Protein AF-A0A838GYP2-F1 (afdb_monomer)

Structure (mmCIF, N/CA/C/O backbone):
data_AF-A0A838GYP2-F1
#
_entry.id   AF-A0A838GYP2-F1
#
loop_
_atom_site.group_PDB
_atom_site.id
_atom_site.type_symbol
_atom_site.label_atom_id
_atom_site.label_alt_id
_atom_site.label_comp_id
_atom_site.label_asym_id
_atom_site.label_entity_id
_atom_site.label_seq_id
_atom_site.pdbx_PDB_ins_code
_atom_site.Cartn_x
_atom_site.Cartn_y
_atom_site.Cartn_z
_atom_site.occupancy
_atom_site.B_iso_or_equiv
_atom_site.auth_seq_id
_atom_site.auth_comp_id
_atom_site.auth_asym_id
_atom_site.auth_atom_id
_atom_site.pdbx_PDB_model_num
ATOM 1 N N . MET A 1 1 ? -10.300 -3.634 32.913 1.00 75.94 1 MET A N 1
ATOM 2 C CA . MET A 1 1 ? -10.121 -2.777 31.720 1.00 75.94 1 MET A CA 1
ATOM 3 C C . MET A 1 1 ? -10.251 -3.657 30.485 1.00 75.94 1 MET A C 1
ATOM 5 O O . MET A 1 1 ? -9.774 -4.783 30.547 1.00 75.94 1 MET A O 1
ATOM 9 N N . ARG A 1 2 ? -10.937 -3.213 29.424 1.00 90.88 2 ARG A N 1
ATOM 10 C CA . ARG A 1 2 ? -11.049 -3.959 28.157 1.00 90.88 2 ARG A CA 1
ATOM 11 C C . ARG A 1 2 ? -10.528 -3.086 27.017 1.00 90.88 2 ARG A C 1
ATOM 13 O O . ARG A 1 2 ? -10.852 -1.899 26.978 1.00 90.88 2 ARG A O 1
ATOM 20 N N . ALA A 1 3 ? -9.728 -3.669 26.133 1.00 95.00 3 ALA A N 1
ATOM 21 C CA . ALA A 1 3 ? -9.126 -2.981 24.998 1.00 95.00 3 ALA A CA 1
ATOM 22 C C . ALA A 1 3 ? -9.36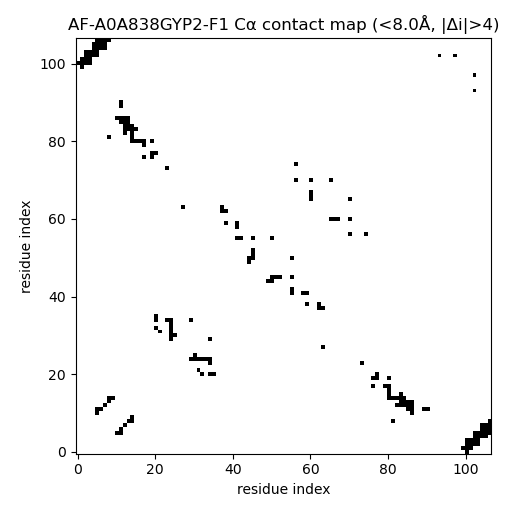7 -3.766 23.704 1.00 95.00 3 ALA A C 1
ATOM 24 O O . ALA A 1 3 ? -9.488 -4.991 23.743 1.00 95.00 3 ALA A O 1
ATOM 25 N N . VAL A 1 4 ? -9.440 -3.047 22.587 1.00 94.69 4 VAL A N 1
ATOM 26 C CA . VAL A 1 4 ? -9.516 -3.592 21.228 1.00 94.69 4 VAL A CA 1
ATOM 27 C C . VAL A 1 4 ? -8.338 -3.028 20.438 1.00 94.69 4 VAL A C 1
ATOM 29 O O . VAL A 1 4 ? -8.131 -1.813 20.423 1.00 94.69 4 VAL A O 1
ATOM 32 N N . LEU A 1 5 ? -7.568 -3.922 19.820 1.00 96.12 5 LEU A N 1
ATOM 33 C CA . LEU A 1 5 ? -6.442 -3.589 18.956 1.00 96.12 5 LEU A CA 1
ATOM 34 C C . LEU A 1 5 ? -6.853 -3.828 17.504 1.00 96.12 5 LEU A C 1
ATOM 36 O O . LEU A 1 5 ? -7.452 -4.862 17.207 1.00 96.12 5 LEU A O 1
ATOM 40 N N . LEU A 1 6 ? -6.573 -2.862 16.637 1.00 96.12 6 LEU A N 1
ATOM 41 C CA . LEU A 1 6 ? -7.036 -2.841 15.253 1.00 96.12 6 LEU A CA 1
ATOM 42 C C . LEU A 1 6 ? -5.838 -2.730 14.317 1.00 96.12 6 LEU A C 1
ATOM 44 O O . LEU A 1 6 ? -4.989 -1.865 14.519 1.00 96.12 6 LEU A O 1
ATOM 48 N N . ASP A 1 7 ? -5.806 -3.569 13.291 1.00 95.69 7 ASP A N 1
ATOM 49 C CA . ASP A 1 7 ? -4.969 -3.312 12.119 1.00 95.69 7 ASP A CA 1
ATOM 50 C C . ASP A 1 7 ? -5.623 -2.220 11.252 1.00 95.69 7 ASP A C 1
ATOM 52 O O . ASP A 1 7 ? -6.806 -1.901 11.425 1.00 95.69 7 ASP A O 1
ATOM 56 N N . ILE A 1 8 ? -4.868 -1.638 10.325 1.00 94.94 8 ILE A N 1
ATOM 57 C CA . ILE A 1 8 ? -5.408 -0.778 9.271 1.00 94.94 8 ILE A CA 1
ATOM 58 C C . ILE A 1 8 ? -5.778 -1.648 8.067 1.00 94.94 8 ILE A C 1
ATOM 60 O O . ILE A 1 8 ? -6.964 -1.748 7.736 1.00 94.94 8 ILE A O 1
ATOM 64 N N . GLY A 1 9 ? -4.786 -2.331 7.488 1.00 92.12 9 GLY A N 1
ATOM 65 C CA . GLY A 1 9 ? -4.905 -3.083 6.239 1.00 92.12 9 GLY A CA 1
ATOM 66 C C . GLY A 1 9 ? -5.937 -4.204 6.292 1.00 92.12 9 GLY A C 1
ATOM 67 O O . GLY A 1 9 ? -5.795 -5.171 7.037 1.00 92.12 9 GLY A O 1
ATOM 68 N N . GLY A 1 10 ? -6.995 -4.092 5.486 1.00 90.25 10 GLY A N 1
ATOM 69 C CA . GLY A 1 10 ? -8.072 -5.087 5.430 1.00 90.25 10 GLY A CA 1
ATOM 70 C C . GLY A 1 10 ? -8.980 -5.118 6.667 1.00 90.25 10 GLY A C 1
ATOM 71 O O . GLY A 1 10 ? -9.826 -6.008 6.772 1.00 90.25 10 GLY A O 1
ATOM 72 N N . VAL A 1 11 ? -8.818 -4.169 7.598 1.00 95.12 11 VAL A N 1
ATOM 73 C CA . VAL A 1 11 ? -9.642 -4.027 8.806 1.00 95.12 11 VAL A CA 1
ATOM 74 C C . VAL A 1 11 ? -10.321 -2.660 8.817 1.00 95.12 11 VAL A C 1
ATOM 76 O O . VAL A 1 11 ? -11.522 -2.578 8.547 1.00 95.12 11 VAL A O 1
ATOM 79 N N . LEU A 1 12 ? -9.574 -1.590 9.118 1.00 95.62 12 LEU A N 1
ATOM 80 C CA . LEU A 1 12 ? -10.099 -0.220 9.089 1.00 95.62 12 LEU A CA 1
ATOM 81 C C . LEU A 1 12 ? -10.223 0.308 7.663 1.00 95.62 12 LEU A C 1
ATOM 83 O O . LEU A 1 12 ? -11.119 1.108 7.396 1.00 95.62 12 LEU A O 1
ATOM 87 N N . GLU A 1 13 ? -9.363 -0.150 6.759 1.00 94.88 13 GLU A N 1
ATOM 88 C CA . GLU A 1 13 ? -9.466 0.130 5.334 1.00 94.88 13 GLU A CA 1
ATOM 89 C C . GLU A 1 13 ? -9.881 -1.125 4.558 1.00 94.88 13 GLU A C 1
ATOM 91 O O . GLU A 1 13 ? -9.454 -2.249 4.834 1.00 94.88 13 GLU A O 1
ATOM 96 N N . LEU A 1 14 ? -10.737 -0.920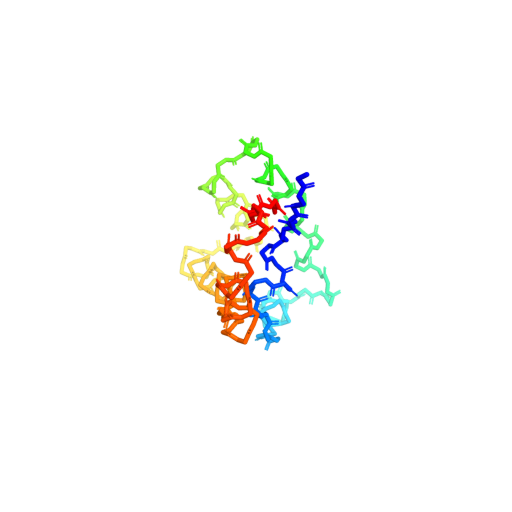 3.567 1.00 93.56 14 LEU A N 1
ATOM 97 C CA . LEU A 1 14 ? -11.083 -1.894 2.550 1.00 93.56 14 LEU A CA 1
ATOM 98 C C . LEU A 1 14 ? -10.186 -1.645 1.341 1.00 93.56 14 LEU A C 1
ATOM 100 O O . LEU A 1 14 ? -10.125 -0.518 0.849 1.00 93.56 14 LEU A O 1
ATOM 104 N N . THR A 1 15 ? -9.565 -2.701 0.821 1.00 89.75 15 THR A N 1
ATOM 105 C CA . THR A 1 15 ? -8.687 -2.657 -0.358 1.00 89.75 15 THR A CA 1
ATOM 106 C C . THR A 1 15 ? -9.305 -3.437 -1.527 1.00 89.75 15 THR A C 1
ATOM 108 O O . THR A 1 15 ? -8.913 -4.576 -1.803 1.00 89.75 15 THR A O 1
ATOM 111 N N . PRO A 1 16 ? -10.319 -2.877 -2.224 1.00 88.94 16 PRO A N 1
ATOM 112 C CA . PRO A 1 16 ? -10.834 -3.483 -3.445 1.00 88.94 16 PRO A CA 1
ATOM 113 C C . PRO A 1 16 ? -9.697 -3.765 -4.442 1.00 88.94 16 PRO A C 1
ATOM 115 O O . PRO A 1 16 ? -8.775 -2.953 -4.556 1.00 88.94 16 PRO A O 1
ATOM 118 N N . PRO A 1 17 ? -9.741 -4.884 -5.184 1.00 90.75 17 PRO A N 1
ATOM 119 C CA . PRO A 1 17 ? -8.741 -5.158 -6.208 1.00 90.75 17 PRO A CA 1
ATOM 120 C C . PRO A 1 17 ? -8.690 -4.032 -7.249 1.00 90.75 17 PRO A C 1
ATOM 122 O O . PRO A 1 17 ? -9.702 -3.716 -7.872 1.00 90.75 17 PRO A O 1
ATOM 125 N N . THR A 1 18 ? -7.509 -3.448 -7.455 1.00 93.81 18 THR A N 1
ATOM 126 C CA . THR A 1 18 ? -7.255 -2.469 -8.530 1.00 93.81 18 THR A CA 1
ATOM 127 C C . THR A 1 18 ? -6.560 -3.095 -9.739 1.00 93.81 18 THR A C 1
ATOM 129 O O . THR A 1 18 ? -6.470 -2.468 -10.789 1.00 93.81 18 THR A O 1
ATOM 132 N N . HIS A 1 19 ? -6.056 -4.325 -9.588 1.00 95.88 19 HIS A N 1
ATOM 133 C CA . HIS A 1 19 ? -5.228 -5.030 -10.572 1.00 95.88 19 HIS A CA 1
ATOM 134 C C . HIS A 1 19 ? -3.959 -4.273 -11.000 1.00 95.88 19 HIS A C 1
ATOM 136 O O . HIS A 1 19 ? -3.442 -4.470 -12.103 1.00 95.88 19 HIS A O 1
ATOM 142 N N . TRP A 1 20 ? -3.456 -3.378 -10.141 1.00 96.94 20 TRP A N 1
ATOM 143 C CA . TRP A 1 20 ? -2.286 -2.563 -10.460 1.00 96.94 20 TRP A CA 1
ATOM 144 C C . TRP A 1 20 ? -1.043 -3.417 -10.733 1.00 96.94 20 TRP A C 1
ATOM 146 O O . TRP A 1 20 ? -0.296 -3.140 -11.669 1.00 96.94 20 TRP A O 1
ATOM 156 N N . ALA A 1 21 ? -0.839 -4.487 -9.962 1.00 97.00 21 ALA A N 1
ATOM 157 C CA . ALA A 1 21 ? 0.315 -5.355 -10.137 1.00 97.00 21 ALA A CA 1
ATOM 158 C C . ALA A 1 21 ? 0.275 -6.051 -11.503 1.00 97.00 21 ALA A C 1
ATOM 160 O O . ALA A 1 21 ? 1.263 -6.028 -12.228 1.00 97.00 21 ALA A O 1
ATOM 161 N N . GLU A 1 22 ? -0.879 -6.582 -11.902 1.00 97.94 22 GLU A N 1
ATOM 162 C CA . GLU A 1 22 ? -1.078 -7.230 -13.198 1.00 97.94 22 GLU A CA 1
ATOM 163 C C . GLU A 1 22 ? -0.915 -6.242 -14.364 1.00 97.94 22 GLU A C 1
ATOM 165 O O . GLU A 1 22 ? -0.313 -6.587 -15.384 1.00 97.94 22 GLU A O 1
ATOM 170 N N . LYS A 1 23 ? -1.394 -4.997 -14.207 1.00 97.94 23 LYS A N 1
ATOM 171 C CA . LYS A 1 23 ? -1.177 -3.901 -15.171 1.00 97.94 23 LYS A CA 1
ATOM 172 C C . LYS A 1 23 ? 0.320 -3.671 -15.402 1.00 97.94 23 LYS A C 1
ATOM 174 O O . LYS A 1 23 ? 0.763 -3.610 -16.551 1.00 97.94 23 LYS A O 1
ATOM 179 N N . TRP A 1 24 ? 1.098 -3.559 -14.328 1.00 98.31 24 TRP A N 1
ATOM 180 C CA . TRP A 1 24 ? 2.536 -3.298 -14.405 1.00 98.31 24 TRP A CA 1
ATOM 181 C C . TRP A 1 24 ? 3.342 -4.511 -14.858 1.00 98.31 24 TRP A C 1
ATOM 183 O O . TRP A 1 24 ? 4.271 -4.357 -15.646 1.00 98.31 24 TRP A O 1
ATOM 193 N N . GLU A 1 25 ? 2.955 -5.721 -14.463 1.00 98.56 25 GLU A N 1
ATOM 194 C CA . GLU A 1 25 ? 3.557 -6.952 -14.975 1.00 98.56 25 GLU A CA 1
ATOM 195 C C . GLU A 1 25 ? 3.383 -7.061 -16.491 1.00 98.56 25 GLU A C 1
ATOM 197 O O . GLU A 1 25 ? 4.362 -7.283 -17.203 1.00 98.56 25 GLU A O 1
ATOM 202 N N . ALA A 1 26 ? 2.179 -6.800 -17.008 1.00 98.31 26 ALA A N 1
ATOM 203 C CA . ALA A 1 26 ? 1.924 -6.787 -18.445 1.00 98.31 26 ALA A CA 1
ATOM 204 C C . ALA A 1 26 ? 2.726 -5.694 -19.173 1.00 98.31 26 ALA A C 1
ATOM 206 O O . ALA A 1 26 ? 3.323 -5.966 -20.216 1.00 98.31 26 ALA A O 1
ATOM 207 N N . ARG A 1 27 ? 2.778 -4.473 -18.622 1.00 97.88 27 ARG A N 1
ATOM 208 C CA . ARG A 1 27 ? 3.522 -3.341 -19.208 1.00 97.88 27 ARG A CA 1
ATOM 209 C C . ARG A 1 27 ? 5.028 -3.598 -19.270 1.00 97.88 27 ARG A C 1
ATOM 211 O O . ARG A 1 27 ? 5.667 -3.207 -20.241 1.00 97.88 27 ARG A O 1
ATOM 218 N N . LEU A 1 28 ? 5.579 -4.258 -18.255 1.00 97.88 28 LEU A N 1
ATOM 219 C CA . LEU A 1 28 ? 7.010 -4.545 -18.128 1.00 97.88 28 LEU A CA 1
ATOM 220 C C . LEU A 1 28 ? 7.415 -5.900 -18.733 1.00 97.88 28 LEU A C 1
ATOM 222 O O . LEU A 1 28 ? 8.592 -6.252 -18.711 1.00 97.88 28 LEU A O 1
ATOM 226 N N . GLY A 1 29 ? 6.463 -6.672 -19.268 1.00 98.06 29 GLY A N 1
ATOM 227 C CA . GLY A 1 29 ? 6.725 -8.009 -19.809 1.00 98.06 29 GLY A CA 1
ATOM 228 C C . GLY A 1 29 ? 7.147 -9.029 -18.745 1.00 98.06 29 GLY A C 1
ATOM 229 O O . GLY A 1 29 ? 7.888 -9.966 -19.045 1.00 98.06 29 GLY A O 1
ATOM 230 N N . LEU A 1 30 ? 6.707 -8.844 -17.500 1.00 98.12 30 LEU A N 1
ATOM 231 C CA . LEU A 1 30 ? 6.982 -9.747 -16.388 1.00 98.12 30 LEU A CA 1
ATOM 232 C C . LEU A 1 30 ? 5.982 -10.907 -16.373 1.00 98.12 30 LEU A C 1
ATOM 234 O O . LEU A 1 30 ? 4.817 -10.771 -16.744 1.00 98.12 30 LEU A O 1
ATOM 238 N N . ASN A 1 31 ? 6.437 -12.059 -15.884 1.00 97.81 31 ASN A N 1
ATOM 239 C CA . ASN A 1 31 ? 5.535 -13.155 -15.543 1.00 97.81 31 ASN A CA 1
ATOM 240 C C . ASN A 1 31 ? 4.655 -12.769 -14.347 1.00 97.81 31 ASN A C 1
ATOM 242 O O . ASN A 1 31 ? 5.053 -11.939 -13.529 1.00 97.81 31 ASN A O 1
ATOM 246 N N . ALA A 1 32 ? 3.514 -13.446 -14.204 1.00 97.44 32 ALA A N 1
ATOM 247 C CA . ALA A 1 32 ? 2.625 -13.267 -13.060 1.00 97.44 32 ALA A CA 1
ATOM 248 C C . ALA A 1 32 ? 3.381 -13.409 -11.723 1.00 97.44 32 ALA A C 1
ATOM 250 O O . ALA A 1 32 ? 4.068 -14.408 -11.484 1.00 97.44 32 ALA A O 1
ATOM 251 N N . GLY A 1 33 ? 3.258 -12.407 -10.854 1.00 97.50 33 GLY A N 1
ATOM 252 C CA . GLY A 1 33 ? 3.969 -12.303 -9.576 1.00 97.50 33 GLY A CA 1
ATOM 253 C C . GLY A 1 33 ? 5.410 -11.784 -9.673 1.00 97.50 33 GLY A C 1
ATOM 254 O O . GLY A 1 33 ? 6.062 -11.614 -8.638 1.00 97.50 33 GLY A O 1
ATOM 255 N N . GLY A 1 34 ? 5.925 -11.533 -10.878 1.00 98.25 34 GLY A N 1
ATOM 256 C CA . GLY A 1 34 ? 7.281 -11.045 -11.118 1.00 98.25 34 GLY A CA 1
ATOM 257 C C . GLY A 1 34 ? 7.520 -9.659 -10.527 1.00 98.25 34 GLY A C 1
ATOM 258 O O . GLY A 1 34 ? 8.576 -9.431 -9.937 1.00 98.25 34 GLY A O 1
ATOM 259 N N . LEU A 1 35 ? 6.525 -8.766 -10.577 1.00 98.19 35 LEU A N 1
ATOM 260 C CA . LEU A 1 35 ? 6.645 -7.435 -9.975 1.00 98.19 35 LEU A CA 1
ATOM 261 C C . LEU A 1 35 ? 6.889 -7.558 -8.471 1.00 98.19 35 LEU A C 1
ATOM 263 O O . LEU A 1 35 ? 7.851 -7.005 -7.941 1.00 98.19 35 LEU A O 1
ATOM 267 N N . ARG A 1 36 ? 6.074 -8.370 -7.789 1.00 96.81 36 ARG A N 1
ATOM 268 C CA . ARG A 1 36 ? 6.205 -8.617 -6.348 1.00 96.81 36 ARG A CA 1
ATOM 269 C C . ARG A 1 36 ? 7.564 -9.211 -5.981 1.00 96.81 36 ARG A C 1
ATOM 271 O O . ARG A 1 36 ? 8.117 -8.843 -4.946 1.00 96.81 36 ARG A O 1
ATOM 278 N N . GLN A 1 37 ? 8.090 -10.127 -6.791 1.00 98.19 37 GLN A N 1
ATOM 279 C CA . GLN A 1 37 ? 9.400 -10.739 -6.547 1.00 98.19 37 GLN A CA 1
ATOM 280 C C . GLN A 1 37 ? 10.530 -9.705 -6.576 1.00 98.19 37 GLN A C 1
ATOM 282 O O . GLN A 1 37 ? 11.417 -9.765 -5.727 1.00 98.19 37 GLN A O 1
ATOM 287 N N . ILE A 1 38 ? 10.469 -8.746 -7.503 1.00 98.25 38 ILE A N 1
ATOM 288 C CA . ILE A 1 38 ? 11.466 -7.676 -7.631 1.00 98.25 38 ILE A CA 1
ATOM 289 C C . ILE A 1 38 ? 11.349 -6.687 -6.467 1.00 98.25 38 ILE A C 1
ATOM 291 O O . ILE A 1 38 ? 12.344 -6.374 -5.816 1.00 98.25 38 ILE A O 1
ATOM 295 N N . VAL A 1 39 ? 10.136 -6.205 -6.177 1.00 97.75 39 VAL A N 1
ATOM 296 C CA . VAL A 1 39 ? 9.954 -5.074 -5.252 1.00 97.75 39 VAL A CA 1
ATOM 297 C C . VAL A 1 39 ? 9.930 -5.478 -3.779 1.00 97.75 39 VAL A C 1
ATOM 299 O O . VAL A 1 39 ? 10.320 -4.694 -2.918 1.00 97.75 39 VAL A O 1
ATOM 302 N N . SER A 1 40 ? 9.529 -6.710 -3.447 1.00 97.12 40 SER A N 1
ATOM 303 C CA . SER A 1 40 ? 9.419 -7.147 -2.049 1.00 97.12 40 SER A CA 1
ATOM 304 C C . SER A 1 40 ? 10.700 -6.949 -1.222 1.00 97.12 40 SER A C 1
ATOM 306 O O . SER A 1 40 ? 10.578 -6.381 -0.135 1.00 97.12 40 SER A O 1
ATOM 308 N N . PRO A 1 41 ? 11.908 -7.359 -1.658 1.00 97.94 41 PRO A N 1
ATOM 309 C CA . PRO A 1 41 ? 13.123 -7.117 -0.875 1.00 97.94 41 PRO A CA 1
ATOM 310 C C . PRO A 1 41 ? 13.451 -5.626 -0.708 1.00 97.94 41 PRO A C 1
ATOM 312 O O . PRO A 1 41 ? 14.046 -5.253 0.300 1.00 97.94 41 PRO A O 1
ATOM 315 N N . ILE A 1 42 ? 13.037 -4.777 -1.654 1.00 98.25 42 ILE A N 1
ATOM 316 C CA . ILE A 1 42 ? 13.250 -3.323 -1.621 1.00 98.25 42 ILE A CA 1
ATOM 317 C C . ILE A 1 42 ? 12.309 -2.667 -0.603 1.00 98.25 42 ILE A C 1
ATOM 319 O O . ILE A 1 42 ? 12.708 -1.756 0.115 1.00 98.25 42 ILE A O 1
ATOM 323 N N . TRP A 1 43 ? 11.064 -3.142 -0.516 1.00 97.38 43 TRP A N 1
ATOM 324 C CA . TRP A 1 43 ? 10.010 -2.515 0.289 1.00 97.38 43 TRP A CA 1
ATOM 325 C C . TRP A 1 43 ? 9.999 -2.994 1.744 1.00 97.38 43 TRP A C 1
ATOM 327 O O . TRP A 1 43 ? 9.574 -2.260 2.634 1.00 97.38 43 TRP A O 1
ATOM 337 N N . GLN A 1 44 ? 10.486 -4.211 2.014 1.00 97.12 44 GLN A N 1
ATOM 338 C CA . GLN A 1 44 ? 10.506 -4.801 3.361 1.00 97.12 44 GLN A CA 1
ATOM 339 C C . GLN A 1 44 ? 11.142 -3.899 4.438 1.00 97.12 44 GLN A C 1
ATOM 341 O O . GLN A 1 44 ? 10.531 -3.754 5.499 1.00 97.12 44 GLN A O 1
ATOM 346 N N . PRO A 1 45 ? 12.295 -3.238 4.206 1.00 97.62 45 PRO A N 1
ATOM 347 C CA . PRO A 1 45 ? 12.878 -2.307 5.177 1.00 97.62 45 PRO A CA 1
ATOM 348 C C . PRO A 1 45 ? 11.981 -1.107 5.521 1.00 97.62 45 PRO A C 1
ATOM 350 O O . PRO A 1 45 ? 12.082 -0.567 6.621 1.00 97.62 45 PRO A O 1
ATOM 353 N N . GLY A 1 46 ? 11.076 -0.704 4.622 1.00 95.81 46 GLY A N 1
ATOM 354 C CA . GLY A 1 46 ? 10.128 0.387 4.870 1.00 95.81 46 GLY A CA 1
ATOM 355 C C . GLY A 1 46 ? 9.172 0.096 6.025 1.00 95.81 46 GLY A C 1
ATOM 356 O O . GLY A 1 46 ? 8.816 0.999 6.776 1.00 95.81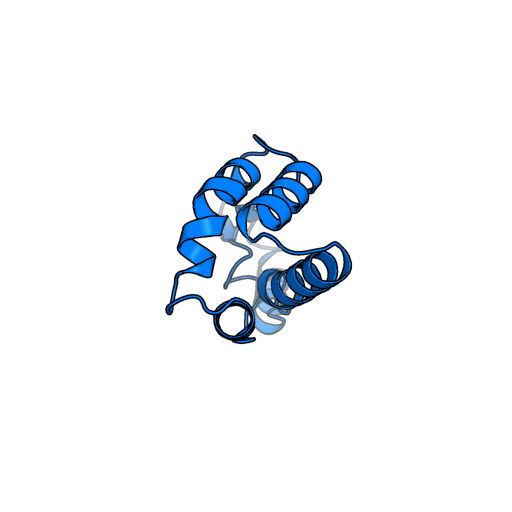 46 GLY A O 1
ATOM 357 N N . ARG A 1 47 ? 8.840 -1.182 6.253 1.00 93.19 47 ARG A N 1
ATOM 358 C CA . ARG A 1 47 ? 7.917 -1.615 7.318 1.00 93.19 47 ARG A CA 1
ATOM 359 C C . ARG A 1 47 ? 8.430 -1.332 8.728 1.00 93.19 47 ARG A C 1
ATOM 361 O O . ARG A 1 47 ? 7.644 -1.252 9.661 1.00 93.19 47 ARG A O 1
ATOM 368 N N . THR A 1 48 ? 9.745 -1.226 8.893 1.00 95.75 48 THR A N 1
ATOM 369 C CA . THR A 1 48 ? 10.395 -0.957 10.184 1.00 95.75 48 THR A CA 1
ATOM 370 C C . THR A 1 48 ? 11.035 0.428 10.238 1.00 95.75 48 THR A C 1
ATOM 372 O O . THR A 1 48 ? 11.710 0.749 11.214 1.00 95.75 48 THR A O 1
ATOM 375 N N . GLY A 1 49 ? 10.860 1.245 9.192 1.00 96.50 49 GLY A N 1
ATOM 376 C CA . GLY A 1 49 ? 11.551 2.526 9.042 1.00 96.50 49 GLY A CA 1
ATOM 377 C C . GLY A 1 49 ? 13.055 2.395 8.775 1.00 96.50 49 GLY A C 1
ATOM 378 O O . GLY A 1 49 ? 13.784 3.373 8.910 1.00 96.50 49 GLY A O 1
ATOM 379 N N . ALA A 1 50 ? 13.538 1.206 8.400 1.00 97.75 50 ALA A N 1
ATOM 380 C CA . ALA A 1 50 ? 14.944 0.968 8.071 1.00 97.75 50 ALA A CA 1
ATOM 381 C C . ALA A 1 50 ? 15.349 1.524 6.690 1.00 97.75 50 ALA A C 1
ATOM 383 O O . ALA A 1 50 ? 16.539 1.589 6.388 1.00 97.75 50 ALA A O 1
ATOM 384 N N . ALA A 1 51 ? 14.380 1.936 5.868 1.00 97.94 51 ALA A N 1
ATOM 385 C CA . ALA A 1 51 ? 14.590 2.702 4.643 1.00 97.94 51 ALA A CA 1
ATOM 386 C C . ALA A 1 51 ? 13.551 3.825 4.531 1.00 97.94 51 ALA A C 1
ATOM 388 O O . ALA A 1 51 ? 12.418 3.677 4.996 1.00 97.94 51 ALA A O 1
ATOM 389 N N . SER A 1 52 ? 13.938 4.940 3.906 1.00 98.12 52 SER A N 1
ATOM 390 C CA . SER A 1 52 ? 13.010 6.028 3.593 1.00 98.12 52 SER A CA 1
ATOM 391 C C . SER A 1 52 ? 12.138 5.676 2.384 1.00 98.12 52 SER A C 1
ATOM 393 O O . SER A 1 52 ? 12.557 4.899 1.525 1.00 98.12 52 SER A O 1
ATOM 395 N N . LEU A 1 53 ? 10.948 6.279 2.281 1.00 97.19 53 LEU A N 1
ATOM 396 C CA . LEU A 1 53 ? 10.097 6.116 1.097 1.00 97.19 53 LEU A CA 1
ATOM 397 C C . LEU A 1 53 ? 10.840 6.536 -0.181 1.00 97.19 53 LEU A C 1
ATOM 399 O O . LEU A 1 53 ? 10.854 5.779 -1.139 1.00 97.19 53 LEU A O 1
ATOM 403 N N . ALA A 1 54 ? 11.560 7.660 -0.158 1.00 97.69 54 ALA A N 1
ATOM 404 C CA . ALA A 1 54 ? 12.323 8.134 -1.313 1.00 97.69 54 ALA A CA 1
ATOM 405 C C . ALA A 1 54 ? 13.415 7.143 -1.773 1.00 97.69 54 ALA A C 1
ATOM 407 O O . ALA A 1 54 ? 13.664 6.997 -2.970 1.00 97.69 54 ALA A O 1
ATOM 408 N N . ASP A 1 55 ? 14.072 6.439 -0.842 1.00 98.19 55 ASP A N 1
ATOM 409 C CA . ASP A 1 55 ? 15.033 5.386 -1.200 1.00 98.19 55 ASP A CA 1
ATOM 410 C C . ASP A 1 55 ? 14.336 4.169 -1.809 1.00 98.19 55 ASP A C 1
ATOM 412 O O . ASP A 1 55 ? 14.847 3.580 -2.761 1.00 98.19 55 ASP A O 1
ATOM 416 N N . ILE A 1 56 ? 13.166 3.804 -1.281 1.00 98.44 56 ILE A N 1
ATOM 417 C CA . ILE A 1 56 ? 12.344 2.714 -1.808 1.00 98.44 56 ILE A CA 1
ATOM 418 C C . ILE A 1 56 ? 11.866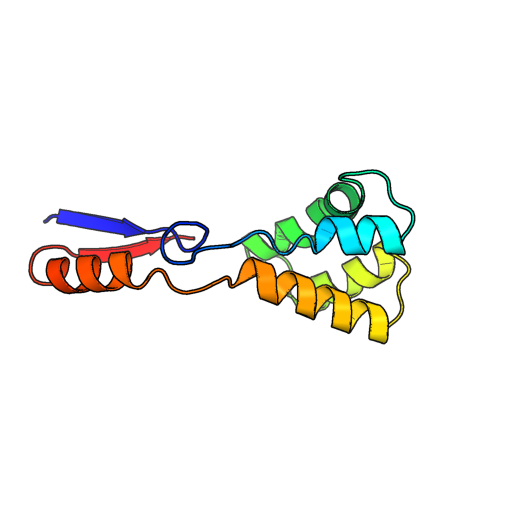 3.046 -3.226 1.00 98.44 56 ILE A C 1
ATOM 420 O O . ILE A 1 56 ? 12.000 2.206 -4.115 1.00 98.44 56 ILE A O 1
ATOM 424 N N . GLU A 1 57 ? 11.358 4.256 -3.454 1.00 98.06 57 GLU A N 1
ATOM 425 C CA . GLU A 1 57 ? 10.914 4.757 -4.759 1.00 98.06 57 GLU A CA 1
ATOM 426 C C . GLU A 1 57 ? 12.045 4.692 -5.784 1.00 98.06 57 GLU A C 1
ATOM 428 O O . GLU A 1 57 ? 11.905 4.053 -6.831 1.00 98.06 57 GLU A O 1
ATOM 433 N N . ARG A 1 58 ? 13.209 5.252 -5.436 1.00 98.25 58 ARG A N 1
ATOM 434 C CA . ARG A 1 58 ? 14.397 5.249 -6.295 1.00 98.25 58 ARG A CA 1
ATOM 435 C C . ARG A 1 58 ? 14.862 3.832 -6.636 1.00 98.25 58 ARG A C 1
ATOM 437 O O . ARG A 1 58 ? 15.013 3.510 -7.811 1.00 98.25 58 ARG A O 1
ATOM 444 N N . HIS A 1 59 ? 15.060 2.973 -5.635 1.00 98.50 59 HIS A N 1
ATOM 445 C CA . HIS A 1 59 ? 15.526 1.602 -5.871 1.00 98.50 59 HIS A CA 1
ATOM 446 C C . HIS A 1 59 ? 14.495 0.761 -6.637 1.00 98.50 59 HIS A C 1
ATOM 448 O O . HIS A 1 59 ? 14.876 -0.130 -7.392 1.00 98.50 59 HIS A O 1
ATOM 454 N N . THR A 1 60 ? 13.198 1.040 -6.477 1.00 98.50 60 THR A N 1
ATOM 455 C CA . THR A 1 60 ? 12.137 0.386 -7.257 1.00 98.50 60 THR A CA 1
ATOM 456 C C . THR A 1 60 ? 12.240 0.761 -8.732 1.00 98.50 60 THR A C 1
ATOM 458 O O . THR A 1 60 ? 12.232 -0.129 -9.582 1.00 98.50 60 THR A O 1
ATOM 461 N N . ALA A 1 61 ? 12.403 2.051 -9.045 1.00 98.38 61 ALA A N 1
ATOM 462 C CA . ALA A 1 61 ? 12.565 2.510 -10.422 1.00 98.38 61 ALA A CA 1
ATOM 463 C C . ALA A 1 61 ? 13.821 1.915 -11.084 1.00 98.38 61 ALA A C 1
ATOM 465 O O . ALA A 1 61 ? 13.751 1.409 -12.205 1.00 98.38 61 ALA A O 1
ATOM 466 N N . GLU A 1 62 ? 14.947 1.898 -10.363 1.00 98.50 62 GLU A N 1
ATOM 467 C CA . GLU A 1 62 ? 16.200 1.279 -10.813 1.00 98.50 62 GLU A CA 1
ATOM 468 C C . GLU A 1 62 ? 16.040 -0.226 -11.077 1.00 98.50 62 GLU A C 1
ATOM 470 O O . GLU A 1 62 ? 16.467 -0.716 -12.122 1.00 98.50 62 GLU A O 1
ATOM 475 N N . ALA A 1 63 ? 15.395 -0.961 -10.165 1.00 98.38 63 ALA A N 1
ATOM 476 C CA . ALA A 1 63 ? 15.214 -2.408 -10.284 1.00 98.38 63 ALA A CA 1
ATOM 477 C C . ALA A 1 63 ? 14.247 -2.811 -11.408 1.00 98.38 63 ALA A C 1
ATOM 479 O O . ALA A 1 63 ? 14.407 -3.880 -11.997 1.00 98.38 63 ALA A O 1
ATOM 480 N N . LEU A 1 64 ? 13.255 -1.970 -11.707 1.00 98.06 64 LEU A N 1
ATOM 481 C CA . LEU A 1 64 ? 12.305 -2.186 -12.802 1.00 98.06 64 LEU A CA 1
ATOM 482 C C . LEU A 1 64 ? 12.792 -1.605 -14.139 1.00 98.06 64 LEU A C 1
ATOM 484 O O . LEU A 1 64 ? 12.192 -1.889 -15.172 1.00 98.06 64 LEU A O 1
ATOM 488 N N . GLY A 1 65 ? 13.870 -0.813 -14.137 1.00 97.88 65 GLY A N 1
ATOM 489 C CA . GLY A 1 65 ? 14.406 -0.171 -15.337 1.00 97.88 65 GLY A CA 1
ATOM 490 C C . GLY A 1 65 ? 13.464 0.873 -15.945 1.00 97.88 65 GLY A C 1
ATOM 491 O O . GLY A 1 65 ? 13.469 1.056 -17.163 1.00 97.88 65 GLY A O 1
ATOM 492 N N . ILE A 1 66 ? 12.645 1.532 -15.120 1.00 98.25 66 ILE A N 1
ATOM 493 C CA . ILE A 1 66 ? 11.623 2.493 -15.561 1.00 98.25 66 ILE A CA 1
ATOM 494 C C . ILE A 1 66 ? 12.078 3.946 -15.389 1.00 98.25 66 ILE A C 1
ATOM 496 O O . ILE A 1 66 ? 12.889 4.273 -14.523 1.00 98.25 66 ILE A O 1
ATOM 500 N N . GLY A 1 67 ? 11.548 4.831 -16.236 1.00 97.81 67 GLY A N 1
ATOM 501 C CA . GLY A 1 67 ? 11.785 6.274 -16.150 1.00 97.81 67 GLY A CA 1
ATOM 502 C C . GLY A 1 67 ? 10.886 6.971 -15.124 1.00 97.81 67 GLY A C 1
ATOM 503 O O . GLY A 1 67 ? 9.950 6.377 -14.599 1.00 97.81 67 GLY A O 1
ATOM 504 N N . ALA A 1 68 ? 11.134 8.263 -14.884 1.00 96.12 68 ALA A N 1
ATOM 505 C CA . ALA A 1 68 ? 10.416 9.050 -13.873 1.00 96.12 68 ALA A CA 1
ATOM 506 C C . ALA A 1 68 ? 8.887 9.052 -14.061 1.00 96.12 68 ALA A C 1
ATOM 508 O O . ALA A 1 68 ? 8.168 8.785 -13.112 1.00 96.12 68 ALA A O 1
ATOM 509 N N . ALA A 1 69 ? 8.395 9.262 -15.287 1.00 97.44 69 ALA A N 1
ATOM 510 C CA . ALA A 1 69 ? 6.952 9.280 -15.552 1.00 97.44 69 ALA A CA 1
ATOM 511 C C . ALA A 1 69 ? 6.270 7.930 -15.258 1.00 97.44 69 ALA A C 1
ATOM 513 O O . ALA A 1 69 ? 5.176 7.896 -14.706 1.00 97.44 69 ALA A O 1
ATOM 514 N N . ASP A 1 70 ? 6.934 6.823 -15.600 1.00 97.94 70 ASP A N 1
ATOM 515 C CA . ASP A 1 70 ? 6.438 5.481 -15.290 1.00 97.94 70 ASP A CA 1
ATOM 516 C C . ASP A 1 70 ? 6.520 5.201 -13.782 1.00 97.94 70 ASP A C 1
ATOM 518 O O . ASP A 1 70 ? 5.634 4.564 -13.223 1.00 97.94 70 ASP A O 1
ATOM 522 N N . SER A 1 71 ? 7.563 5.694 -13.108 1.00 97.88 71 SER A N 1
ATOM 523 C CA . SER A 1 71 ? 7.690 5.597 -11.653 1.00 97.88 71 SER A CA 1
ATOM 524 C C . SER A 1 71 ? 6.550 6.332 -10.948 1.00 97.88 71 SER A C 1
ATOM 526 O O . SER A 1 71 ? 5.923 5.751 -10.070 1.00 97.88 71 SER A O 1
ATOM 528 N N . ASP A 1 72 ? 6.247 7.568 -11.344 1.00 98.19 72 ASP A N 1
ATOM 529 C CA . ASP A 1 72 ? 5.154 8.349 -10.755 1.00 98.19 72 ASP A CA 1
ATOM 530 C C . ASP A 1 72 ? 3.810 7.613 -10.912 1.00 98.19 72 ASP A C 1
ATOM 532 O O . ASP A 1 72 ? 3.083 7.427 -9.938 1.00 98.19 72 ASP A O 1
ATOM 536 N N . GLU A 1 73 ? 3.525 7.086 -12.109 1.00 98.44 73 GLU A N 1
ATOM 537 C CA . GLU A 1 73 ? 2.301 6.314 -12.366 1.00 98.44 73 GLU A CA 1
ATOM 538 C C . GLU A 1 73 ? 2.249 5.001 -11.556 1.00 98.44 73 GLU A C 1
ATOM 540 O O . GLU A 1 73 ? 1.185 4.610 -11.073 1.00 98.44 73 GLU A O 1
ATOM 545 N N . LEU A 1 74 ? 3.386 4.318 -11.377 1.00 98.25 74 LEU A N 1
ATOM 546 C CA . LEU A 1 74 ? 3.481 3.106 -10.556 1.00 98.25 74 LEU A CA 1
ATOM 547 C C . LEU A 1 74 ? 3.114 3.400 -9.100 1.00 98.25 74 LEU A C 1
ATOM 549 O O . LEU A 1 74 ? 2.368 2.630 -8.489 1.00 98.25 74 LEU A O 1
ATOM 553 N N . TRP A 1 75 ? 3.641 4.492 -8.544 1.00 98.06 75 TRP A N 1
ATOM 554 C CA . TRP A 1 75 ? 3.362 4.890 -7.168 1.00 98.06 75 TRP A CA 1
ATOM 555 C C . TRP A 1 75 ? 1.916 5.342 -6.995 1.00 98.06 75 TRP A C 1
ATOM 557 O O . TRP A 1 75 ? 1.296 4.935 -6.016 1.00 98.06 75 TRP A O 1
ATOM 567 N N . ASP A 1 76 ? 1.345 6.075 -7.951 1.00 97.62 76 ASP A N 1
ATOM 568 C CA . ASP A 1 76 ? -0.075 6.445 -7.935 1.00 97.62 76 ASP A CA 1
ATOM 569 C C . ASP A 1 76 ? -0.988 5.208 -7.922 1.00 97.62 76 ASP A C 1
ATOM 571 O O . ASP A 1 76 ? -1.872 5.093 -7.067 1.00 97.62 76 ASP A O 1
ATOM 575 N N . ASP A 1 77 ? -0.749 4.245 -8.819 1.00 97.44 77 ASP A N 1
ATOM 576 C CA . ASP A 1 77 ? -1.528 3.003 -8.879 1.00 97.44 77 ASP A CA 1
ATOM 577 C C . ASP A 1 77 ? -1.383 2.170 -7.589 1.00 97.44 77 ASP A C 1
ATOM 579 O O . ASP A 1 77 ? -2.360 1.605 -7.081 1.00 97.44 77 ASP A O 1
ATOM 583 N N . MET A 1 78 ? -0.160 2.084 -7.051 1.00 96.31 78 MET A N 1
ATOM 584 C CA . MET A 1 78 ? 0.131 1.356 -5.817 1.00 96.31 78 MET A CA 1
ATOM 585 C C . MET A 1 78 ? -0.541 2.019 -4.614 1.00 96.31 78 MET A C 1
ATOM 587 O O . MET A 1 78 ? -1.209 1.327 -3.846 1.00 96.31 78 MET A O 1
ATOM 591 N N . TRP A 1 79 ? -0.426 3.342 -4.459 1.00 95.25 79 TRP A N 1
ATOM 592 C CA . TRP A 1 79 ? -1.033 4.082 -3.350 1.00 95.25 79 TRP A CA 1
ATOM 593 C C . TRP A 1 79 ? -2.557 4.036 -3.393 1.00 95.25 79 TRP A C 1
ATOM 595 O O . TRP A 1 79 ? -3.182 3.876 -2.344 1.00 95.25 79 TRP A O 1
ATOM 605 N N . ALA A 1 80 ? -3.154 4.103 -4.587 1.00 93.50 80 ALA A N 1
ATOM 606 C CA . ALA A 1 80 ? -4.595 3.944 -4.762 1.00 93.50 80 ALA A CA 1
ATOM 607 C C . ALA A 1 80 ? -5.094 2.585 -4.242 1.00 93.50 80 ALA A C 1
ATOM 609 O O . ALA A 1 80 ? -6.178 2.501 -3.665 1.00 93.50 80 ALA A O 1
ATOM 610 N N . TRP A 1 81 ? -4.300 1.525 -4.409 1.00 93.44 81 TRP A N 1
ATOM 611 C CA . TRP A 1 81 ? -4.596 0.215 -3.832 1.00 93.44 81 TRP A CA 1
ATOM 612 C C . TRP A 1 81 ? -4.286 0.134 -2.333 1.00 93.44 81 TRP A C 1
ATOM 614 O O . TRP A 1 81 ? -5.111 -0.369 -1.574 1.00 93.44 81 TRP A O 1
ATOM 624 N N . TYR A 1 82 ? -3.113 0.614 -1.913 1.00 91.44 82 TYR A N 1
ATOM 625 C CA . TYR A 1 82 ? -2.601 0.454 -0.553 1.00 91.44 82 TYR A CA 1
ATOM 626 C C . TYR A 1 82 ? -3.430 1.215 0.482 1.00 91.44 82 TYR A C 1
ATOM 628 O O . TYR A 1 82 ? -3.741 0.649 1.516 1.00 91.44 82 TYR A O 1
ATOM 636 N N . VAL A 1 83 ? -3.816 2.466 0.202 1.00 91.62 83 VAL A N 1
ATOM 637 C CA . VAL A 1 83 ? -4.625 3.287 1.131 1.00 91.62 83 VAL A CA 1
ATOM 638 C C . VAL A 1 83 ? -6.083 2.820 1.181 1.00 91.62 83 VAL A C 1
ATOM 640 O O . VAL A 1 83 ? -6.795 3.053 2.156 1.00 91.62 83 VAL A O 1
ATOM 643 N N . GLY A 1 84 ? -6.556 2.182 0.107 1.00 91.44 84 GLY A N 1
ATOM 644 C CA . GLY A 1 84 ? -7.919 1.683 0.016 1.00 91.44 84 GLY A CA 1
ATOM 645 C C . GLY A 1 84 ? -8.985 2.745 0.316 1.00 91.44 84 GLY A C 1
ATOM 646 O O . GLY A 1 84 ? -8.881 3.916 -0.051 1.00 91.44 84 GLY A O 1
ATOM 647 N N . THR A 1 85 ? -10.060 2.312 0.971 1.00 93.94 85 THR A N 1
ATOM 648 C CA . THR A 1 85 ? -11.184 3.159 1.393 1.00 93.94 85 THR A CA 1
ATOM 649 C C . THR A 1 85 ? -11.574 2.857 2.832 1.00 93.94 85 THR A C 1
ATOM 651 O O . THR A 1 85 ? -11.504 1.714 3.271 1.00 93.94 85 THR A O 1
ATOM 654 N N . LEU A 1 86 ? -12.023 3.863 3.578 1.00 95.50 86 LEU A N 1
ATOM 655 C CA . LEU A 1 86 ? -12.434 3.686 4.970 1.00 95.50 86 LEU A CA 1
ATOM 656 C C . LEU A 1 86 ? -13.637 2.734 5.103 1.00 95.50 86 LEU A C 1
ATOM 658 O O . LEU A 1 86 ? -14.678 2.925 4.471 1.00 95.50 86 LEU A O 1
ATOM 662 N N . ASN A 1 87 ? -13.533 1.764 6.011 1.00 96.69 87 ASN A N 1
ATOM 663 C CA . ASN A 1 87 ? -14.652 0.931 6.433 1.00 96.69 87 ASN A CA 1
ATOM 664 C C . ASN A 1 87 ? -15.570 1.712 7.391 1.00 96.69 87 ASN A C 1
ATOM 666 O O . ASN A 1 87 ? -15.416 1.666 8.614 1.00 96.69 87 ASN A O 1
ATOM 670 N N . HIS A 1 88 ? -16.523 2.453 6.824 1.00 97.00 88 HIS A N 1
ATOM 671 C CA . HIS A 1 88 ? -17.442 3.302 7.588 1.00 97.00 88 HIS A CA 1
ATOM 672 C C . HIS A 1 88 ? -18.288 2.526 8.608 1.00 97.00 88 HIS A C 1
ATOM 674 O O . HIS A 1 88 ? -18.458 2.997 9.730 1.00 97.00 88 HIS A O 1
ATOM 680 N N . GLU A 1 89 ? -18.756 1.323 8.266 1.00 96.50 89 GLU A N 1
ATOM 681 C CA . GLU A 1 89 ? -19.548 0.491 9.182 1.00 96.50 89 GLU A CA 1
ATOM 682 C C . GLU A 1 89 ? -18.741 0.107 10.431 1.00 96.50 89 GLU A C 1
ATOM 684 O O . GLU A 1 89 ? -19.214 0.245 11.563 1.00 96.50 89 GLU A O 1
ATOM 689 N N . LEU A 1 90 ? -17.486 -0.318 10.240 1.00 96.44 90 LEU A N 1
ATOM 690 C CA . LEU A 1 90 ? -16.601 -0.636 11.357 1.00 96.44 90 LEU A CA 1
ATOM 691 C C . LEU A 1 90 ? -16.261 0.613 12.176 1.00 96.44 90 LEU A C 1
ATOM 693 O O . LEU A 1 90 ? -16.239 0.543 13.406 1.00 96.44 90 LEU A O 1
ATOM 697 N N . LEU A 1 91 ? -16.017 1.754 11.526 1.00 95.94 91 LEU A N 1
ATOM 698 C CA . LEU A 1 91 ? -15.750 3.009 12.226 1.00 95.94 91 LEU A CA 1
ATOM 699 C C . LEU A 1 91 ? -16.919 3.397 13.141 1.00 95.94 91 LEU A C 1
ATOM 701 O O . LEU A 1 91 ? -16.695 3.679 14.321 1.00 95.94 91 LEU A O 1
ATOM 705 N N . ASP A 1 92 ? -18.149 3.366 12.634 1.00 97.19 92 ASP A N 1
ATOM 706 C CA . ASP A 1 92 ? -19.349 3.704 13.404 1.00 97.19 92 ASP A CA 1
ATOM 707 C C . ASP A 1 92 ? -19.521 2.768 14.609 1.00 97.19 92 ASP A C 1
ATOM 709 O O . ASP A 1 92 ? -19.799 3.208 15.734 1.00 97.19 92 ASP A O 1
ATOM 713 N N . TYR A 1 93 ? -19.256 1.473 14.416 1.00 96.12 93 TYR A N 1
ATOM 714 C CA . TYR A 1 93 ? -19.251 0.505 15.506 1.00 96.12 93 TYR A CA 1
ATOM 715 C C . TYR A 1 93 ? -18.180 0.825 16.560 1.00 96.12 93 TYR A C 1
ATOM 717 O O . TYR A 1 93 ? -18.483 0.866 17.756 1.00 96.12 93 TYR A O 1
ATOM 725 N N . LEU A 1 94 ? -16.945 1.118 16.152 1.00 95.44 94 LEU A N 1
ATOM 726 C CA . LEU A 1 94 ? -15.853 1.476 17.062 1.00 95.44 94 LEU A CA 1
ATOM 727 C C . LEU A 1 94 ? -16.146 2.757 17.852 1.00 95.44 94 LEU A C 1
ATOM 729 O O . LEU A 1 94 ? -15.882 2.814 19.057 1.00 95.44 94 LEU A O 1
ATOM 733 N N . VAL A 1 95 ? -16.756 3.764 17.223 1.00 94.62 95 VAL A N 1
ATOM 734 C CA . VAL A 1 95 ? -17.211 4.985 17.907 1.00 94.62 95 VAL A CA 1
ATOM 735 C C . VAL A 1 95 ? -18.199 4.642 19.025 1.00 94.62 95 VAL A C 1
ATOM 737 O O . VAL A 1 95 ? -18.063 5.158 20.137 1.00 94.62 95 VAL A O 1
ATOM 740 N N . SER A 1 96 ? -19.124 3.708 18.786 1.00 95.56 96 SER A N 1
ATOM 741 C CA . SER A 1 96 ? -20.079 3.248 19.805 1.00 95.56 96 SER A CA 1
ATOM 742 C C . SER A 1 96 ? -19.418 2.522 20.993 1.00 95.56 96 SER A C 1
ATOM 744 O O . SER A 1 96 ? -19.962 2.513 22.102 1.00 95.56 96 SER A O 1
ATOM 746 N N . LEU A 1 97 ? -18.225 1.944 20.796 1.00 94.06 97 LEU A N 1
ATOM 747 C CA . LEU A 1 97 ? -17.483 1.201 21.820 1.0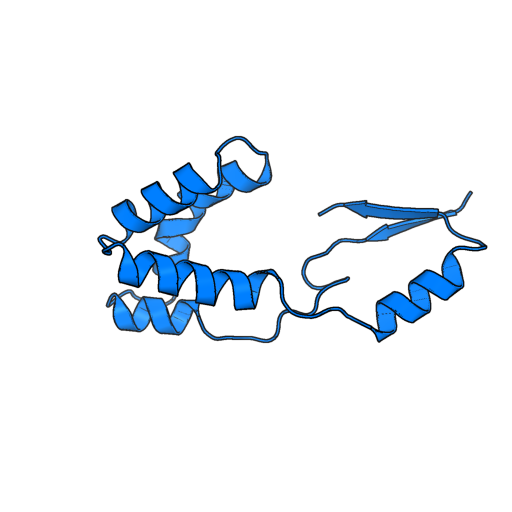0 94.06 97 LEU A CA 1
ATOM 748 C C . LEU A 1 97 ? -16.615 2.081 22.727 1.00 94.06 97 LEU A C 1
ATOM 750 O O . LEU A 1 97 ? -16.338 1.668 23.858 1.00 94.06 97 LEU A O 1
ATOM 754 N N . ARG A 1 98 ? -16.212 3.283 22.287 1.00 90.19 98 ARG A N 1
ATOM 755 C CA . ARG A 1 98 ? -15.313 4.182 23.045 1.00 90.19 98 ARG A CA 1
ATOM 756 C C . ARG A 1 98 ? -15.702 4.433 24.509 1.00 90.19 98 ARG A C 1
ATOM 758 O O . ARG A 1 98 ? -14.794 4.494 25.334 1.00 90.19 98 ARG A O 1
ATOM 765 N N . PRO A 1 99 ? -16.990 4.539 24.893 1.00 92.38 99 PRO A N 1
ATOM 766 C CA . PRO A 1 99 ? -17.348 4.723 26.300 1.00 92.38 99 PRO A CA 1
ATOM 767 C C . PRO A 1 99 ? -16.987 3.532 27.206 1.00 92.38 99 PRO A C 1
ATOM 769 O O . PRO A 1 99 ? -16.986 3.676 28.425 1.00 92.38 99 PRO A O 1
ATOM 772 N N . ARG A 1 100 ? -16.735 2.341 26.639 1.00 94.31 100 ARG A N 1
ATOM 773 C CA . ARG A 1 100 ? -16.544 1.081 27.387 1.00 94.31 100 ARG A CA 1
ATOM 774 C C . ARG A 1 100 ? -15.216 0.377 27.095 1.00 94.31 100 ARG A C 1
ATOM 776 O O . ARG A 1 100 ? -14.791 -0.451 27.901 1.00 94.31 100 ARG A O 1
ATOM 783 N N . TYR A 1 101 ? -14.586 0.680 25.962 1.00 96.25 101 TYR A N 1
ATOM 784 C CA . TYR A 1 101 ? -13.348 0.058 25.503 1.00 96.25 101 TYR A CA 1
ATOM 785 C C . TYR A 1 101 ? -12.299 1.113 25.174 1.00 96.25 101 TYR A C 1
ATOM 787 O O . TYR A 1 101 ? -12.599 2.152 24.589 1.00 96.25 101 TYR 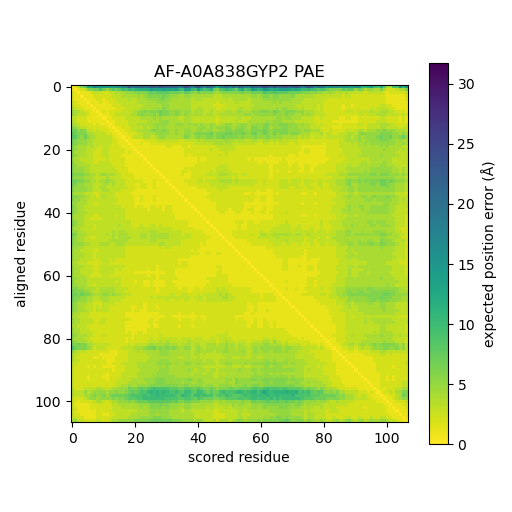A O 1
ATOM 795 N N . GLN A 1 102 ? -11.048 0.801 25.498 1.00 95.75 102 GLN A N 1
ATOM 796 C CA . GLN A 1 102 ? -9.911 1.502 24.914 1.00 95.75 102 GLN A CA 1
ATOM 797 C C . GLN A 1 102 ? -9.654 0.962 23.508 1.00 95.75 102 GLN A C 1
ATOM 799 O O . GLN A 1 102 ? -9.677 -0.251 23.301 1.00 95.75 102 GLN A O 1
ATOM 804 N N . LEU A 1 103 ? -9.420 1.861 22.557 1.00 95.94 103 LEU A N 1
ATOM 805 C CA . LEU A 1 103 ? -9.144 1.521 21.165 1.00 95.94 103 LEU A CA 1
ATOM 806 C C . LEU A 1 103 ? -7.729 1.976 20.814 1.00 95.94 103 LEU A C 1
ATOM 808 O O . LEU A 1 103 ? -7.356 3.101 21.1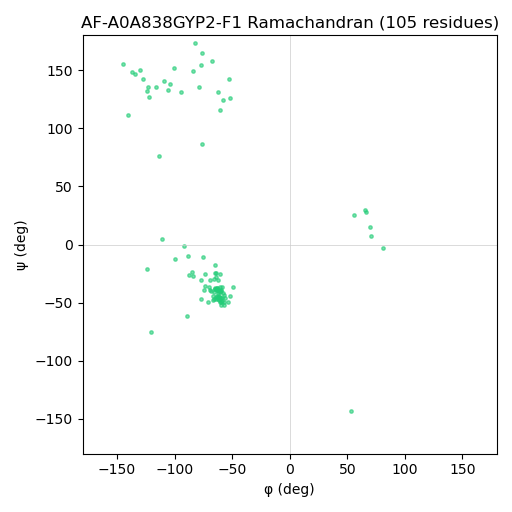52 1.00 95.94 103 LEU A O 1
ATOM 812 N N . ALA A 1 104 ? -6.972 1.126 20.131 1.00 95.50 104 ALA A N 1
ATOM 813 C CA . ALA A 1 104 ? -5.653 1.454 19.605 1.00 95.50 104 ALA A CA 1
ATOM 814 C C . ALA A 1 104 ? -5.420 0.759 18.257 1.00 95.50 104 ALA A C 1
ATOM 816 O O . ALA A 1 104 ? -6.034 -0.270 17.969 1.00 95.50 104 ALA A O 1
ATOM 817 N N . ILE A 1 105 ? -4.537 1.345 17.449 1.00 96.19 105 ILE A N 1
ATOM 818 C CA . ILE A 1 105 ? -4.129 0.818 16.146 1.00 96.19 105 ILE A CA 1
ATOM 819 C C . ILE A 1 105 ? -2.736 0.200 16.279 1.00 96.19 105 ILE A C 1
ATOM 821 O O . ILE A 1 105 ? -1.871 0.774 16.944 1.00 96.19 105 ILE A O 1
ATOM 825 N N . LEU A 1 106 ? -2.533 -0.953 15.647 1.00 95.75 106 LEU A N 1
ATOM 826 C CA . LEU A 1 106 ? -1.235 -1.584 15.436 1.00 95.75 106 LEU A CA 1
ATOM 827 C C . LEU A 1 106 ? -1.226 -2.185 14.025 1.00 95.75 106 LEU A C 1
ATOM 829 O O . LEU A 1 106 ? -1.957 -3.143 13.785 1.00 95.75 106 LEU A O 1
ATOM 833 N N . SER A 1 107 ? -0.419 -1.608 13.132 1.00 90.94 107 SER A N 1
ATOM 834 C CA . SER A 1 107 ? -0.314 -1.950 11.707 1.00 90.94 107 SER A CA 1
ATOM 835 C C . SER A 1 107 ? 1.146 -1.892 11.268 1.00 90.94 107 SER A C 1
ATOM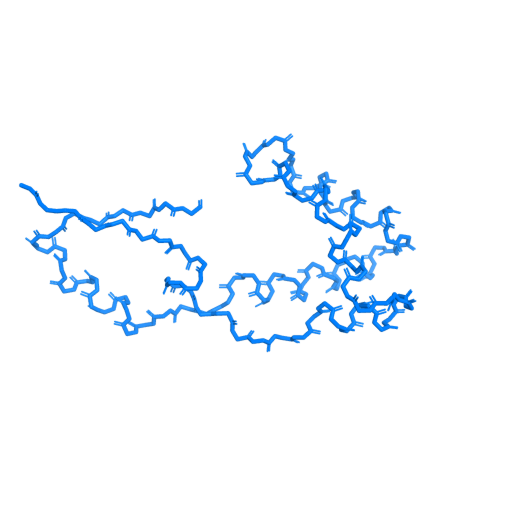 837 O O . SER A 1 107 ? 1.828 -0.947 11.735 1.00 90.94 107 SER A O 1
#

Radius of gyration: 17.47 Å; Cα contacts (8 Å, |Δi|>4): 104; chains: 1; bounding box: 36×22×52 Å

Nearest PDB structures (foldseek):
  2cr7-assembly1_A  TM=6.450E-01  e=1.806E+00  Mus musculus

Mean predicted aligned error: 3.15 Å

Sequence (107 aa):
MRAVLLDIGGVLELTPPTHWAEKWEARLGLNAGGLRQIVSPIWQPGRTGAASLADIERHTAEALGIGAADSDELWDDMWAWYVGTLNHELLDYLVSLRPRYQLAILS

pLDDT: mean 95.97, std 3.04, range [75.94, 98.56]

Secondary structure (DSSP, 8-state):
--EEEE-TBTTTEE-----HHHHHHHHHTPPTTHHHHHHHHHHGGGGGTSS-HH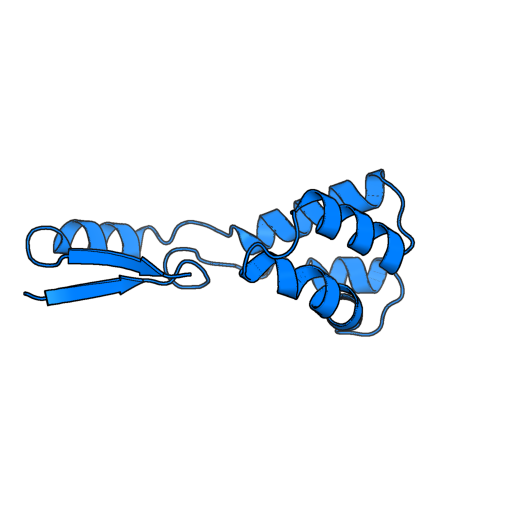HHHHHHHHHHT--HHHHHHHHHHHHHHHS-EE-HHHHHHHHHHTTT-EEEE--

Solvent-accessible surface area (backbone atoms only — not comparable to full-atom values): 6298 Å² total; per-residue (Å²): 140,54,74,49,81,35,47,42,85,77,58,47,21,43,57,69,89,74,58,48,66,62,53,50,16,62,75,71,73,42,56,93,68,41,55,57,65,65,43,46,78,60,49,56,39,47,81,75,65,76,38,54,68,70,57,37,53,52,54,46,26,64,74,70,72,50,54,70,71,59,41,53,53,51,49,52,46,47,47,61,36,72,64,40,42,77,34,61,71,60,50,56,52,52,62,72,38,53,92,76,32,50,78,50,78,59,119

Foldseek 3Di:
DAADEFEVPCTQADQDDPCLVVVVCVVLVHDVCRLVVQLVVLCVCVVVPNDDPVSSLVSSCVSSVHDPVVSVVSVVSVCCRGNHHGPVVNVVVVVVCVVPYHYDYDD